Protein AF-A0A060C2Y5-F1 (afdb_monomer_lite)

Radius of gyration: 16.61 Å; chains: 1; bounding box: 53×22×35 Å

Foldseek 3Di:
DPPFDWDFADDQKDKDADPVVQKIKMKGWAAPDPDDLCADPPGQWTDGPPDIDGPDQSDDPVQDDPVDDRDTIDMDMDIFGDDPVGVVVRVVVVVVVVVVVVVVVVD

Structure (mmCIF, N/CA/C/O backbone):
data_AF-A0A060C2Y5-F1
#
_entry.id   AF-A0A060C2Y5-F1
#
loop_
_atom_site.group_PDB
_atom_site.id
_atom_site.type_symbol
_atom_site.label_atom_id
_atom_site.label_alt_id
_atom_site.label_comp_id
_atom_site.label_asym_id
_atom_site.label_entity_id
_atom_site.label_seq_id
_atom_site.pdbx_PDB_ins_code
_atom_site.Cartn_x
_atom_site.Cartn_y
_atom_site.Cartn_z
_atom_site.occupancy
_atom_site.B_iso_or_equiv
_atom_site.auth_seq_id
_atom_site.auth_comp_id
_atom_site.auth_asym_id
_atom_site.auth_atom_id
_atom_site.pdbx_PDB_model_num
ATOM 1 N N . MET A 1 1 ? -28.963 -9.994 -15.591 1.00 37.59 1 MET A N 1
ATOM 2 C CA . MET A 1 1 ? -27.503 -10.181 -15.453 1.00 37.59 1 MET A CA 1
ATOM 3 C C . MET A 1 1 ? -26.936 -8.871 -14.934 1.00 37.59 1 MET A C 1
ATOM 5 O O . MET A 1 1 ? -27.006 -7.881 -15.650 1.00 37.59 1 MET A O 1
ATOM 9 N N . VAL A 1 2 ? -26.520 -8.812 -13.667 1.00 46.34 2 VAL A N 1
ATOM 10 C CA . VAL A 1 2 ? -25.911 -7.594 -13.106 1.00 46.34 2 VAL A CA 1
ATOM 11 C C . VAL A 1 2 ? -24.488 -7.506 -13.668 1.00 46.34 2 VAL A C 1
ATOM 13 O O . VAL A 1 2 ? -23.758 -8.491 -13.554 1.00 46.34 2 VAL A O 1
ATOM 16 N N . PRO A 1 3 ? -24.088 -6.402 -14.321 1.00 42.62 3 PRO A N 1
ATOM 17 C CA . PRO A 1 3 ? -22.737 -6.272 -14.840 1.00 42.62 3 PRO A CA 1
ATOM 18 C C . PRO A 1 3 ? -21.760 -6.250 -13.663 1.00 42.62 3 PRO A C 1
ATOM 20 O O . PRO A 1 3 ? -21.837 -5.398 -12.780 1.00 42.62 3 PRO A O 1
ATOM 23 N N . TYR A 1 4 ? -20.866 -7.232 -13.650 1.00 49.16 4 TYR A N 1
ATOM 24 C CA . TYR A 1 4 ? -19.818 -7.390 -12.655 1.00 49.16 4 TYR A CA 1
ATOM 25 C C . TYR A 1 4 ? -18.843 -6.213 -12.767 1.00 49.16 4 TYR A C 1
ATOM 27 O O . TYR A 1 4 ? -18.051 -6.123 -13.707 1.00 49.16 4 TYR A O 1
ATOM 35 N N . ARG A 1 5 ? -18.968 -5.239 -11.865 1.00 55.34 5 ARG A N 1
ATOM 36 C CA . ARG A 1 5 ? -18.228 -3.980 -11.945 1.00 55.34 5 ARG A CA 1
ATOM 37 C C . ARG A 1 5 ? -16.927 -4.122 -11.163 1.00 55.34 5 ARG A C 1
ATOM 39 O O . ARG A 1 5 ? -16.902 -3.878 -9.963 1.00 55.34 5 ARG A O 1
ATOM 46 N N . ARG A 1 6 ? -15.842 -4.500 -11.848 1.00 63.00 6 ARG A N 1
ATOM 47 C CA . ARG A 1 6 ? -14.490 -4.352 -11.287 1.00 63.00 6 ARG A CA 1
ATOM 48 C C . ARG A 1 6 ? -14.244 -2.874 -11.028 1.00 63.00 6 ARG A C 1
ATOM 50 O O . ARG A 1 6 ? -14.231 -2.078 -11.969 1.00 63.00 6 ARG A O 1
ATOM 57 N N . ASN A 1 7 ? -14.057 -2.513 -9.765 1.00 75.25 7 ASN A N 1
ATOM 58 C CA . ASN A 1 7 ? -13.770 -1.137 -9.402 1.00 75.25 7 ASN A CA 1
ATOM 59 C C . ASN A 1 7 ? -12.259 -0.928 -9.421 1.00 75.25 7 ASN A C 1
ATOM 61 O O . ASN A 1 7 ? -11.514 -1.505 -8.629 1.00 75.25 7 ASN A O 1
ATOM 65 N N . THR A 1 8 ? -11.813 -0.105 -10.362 1.00 76.50 8 THR A N 1
ATOM 66 C CA . THR A 1 8 ? -10.428 0.347 -10.461 1.00 76.50 8 THR A CA 1
ATOM 67 C C . THR A 1 8 ? -10.267 1.660 -9.709 1.00 76.50 8 THR A C 1
ATOM 69 O O . THR A 1 8 ? -10.969 2.629 -10.008 1.00 76.50 8 THR A O 1
ATOM 72 N N . PHE A 1 9 ? -9.316 1.716 -8.785 1.00 77.62 9 PHE A N 1
ATOM 73 C CA . PHE A 1 9 ? -8.989 2.913 -8.017 1.00 77.62 9 PHE A CA 1
ATOM 74 C C . PHE A 1 9 ? -7.616 3.441 -8.423 1.00 77.62 9 PHE A C 1
ATOM 76 O O . PHE A 1 9 ? -6.706 2.669 -8.735 1.00 77.62 9 PHE A O 1
ATOM 83 N N . LYS A 1 10 ? -7.481 4.768 -8.421 1.00 77.19 10 LYS A N 1
ATOM 84 C CA . LYS A 1 10 ? -6.239 5.487 -8.722 1.00 77.19 10 LYS A CA 1
ATOM 85 C C . LYS A 1 10 ? -5.725 6.164 -7.459 1.00 77.19 10 LYS A C 1
ATOM 87 O O . LYS A 1 10 ? -6.525 6.709 -6.701 1.00 77.19 10 LYS A O 1
ATOM 92 N N . GLY A 1 11 ? -4.411 6.171 -7.269 1.00 76.88 11 GLY A N 1
ATOM 93 C CA . GLY A 1 11 ? -3.758 6.812 -6.131 1.00 76.88 11 GLY A CA 1
ATOM 94 C C . GLY A 1 11 ? -2.710 5.925 -5.470 1.00 76.88 11 GLY A C 1
ATOM 95 O O . GLY A 1 11 ? -2.533 4.761 -5.812 1.00 76.88 11 GLY A O 1
ATOM 96 N N . ASN A 1 12 ? -2.003 6.488 -4.496 1.00 80.62 12 ASN A N 1
ATO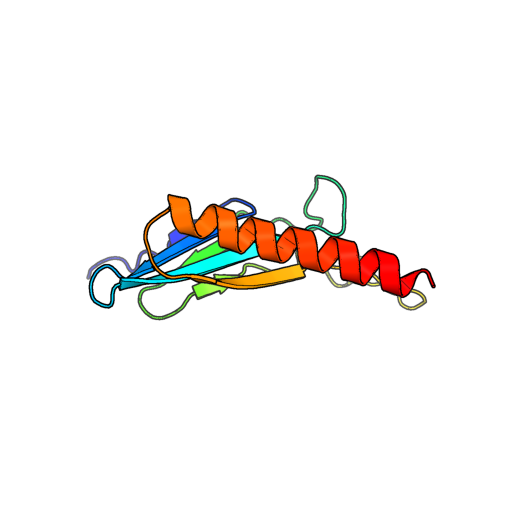M 97 C CA . ASN A 1 12 ? -0.952 5.794 -3.751 1.00 80.62 12 ASN A CA 1
ATOM 98 C C . ASN A 1 12 ? -1.445 5.165 -2.442 1.00 80.62 12 ASN A C 1
ATOM 100 O O . ASN A 1 12 ? -0.741 4.335 -1.878 1.00 80.62 12 ASN A O 1
ATOM 104 N N . LEU A 1 13 ? -2.616 5.559 -1.943 1.00 84.06 13 LEU A N 1
ATOM 105 C CA . LEU A 1 13 ? -3.164 5.102 -0.672 1.00 84.06 13 LEU A CA 1
ATOM 106 C C . LEU A 1 13 ? -4.613 4.661 -0.864 1.00 84.06 13 LEU A C 1
ATOM 108 O O . LEU A 1 13 ? -5.431 5.420 -1.380 1.00 84.06 13 LEU A O 1
ATOM 112 N N . LEU A 1 14 ? -4.920 3.445 -0.425 1.00 84.88 14 LEU A N 1
ATOM 113 C CA . LEU A 1 14 ? -6.265 2.884 -0.428 1.00 84.88 14 LEU A CA 1
ATOM 114 C C . LEU A 1 14 ? -6.635 2.465 0.992 1.00 84.88 14 LEU A C 1
ATOM 116 O O . LEU A 1 14 ? -5.904 1.693 1.608 1.00 84.88 14 LEU A O 1
ATOM 120 N N . PHE A 1 15 ? -7.781 2.935 1.481 1.00 85.62 15 PHE A N 1
ATOM 121 C CA . PHE A 1 15 ? -8.390 2.461 2.721 1.00 85.62 15 PHE A CA 1
ATOM 122 C C . PHE A 1 15 ? -9.549 1.525 2.398 1.00 85.62 15 PHE A C 1
ATOM 124 O O . PHE A 1 15 ? -10.430 1.870 1.612 1.00 85.62 15 PHE A O 1
ATOM 131 N N . ALA A 1 16 ? -9.551 0.355 3.024 1.00 84.62 16 ALA A N 1
ATOM 132 C CA . ALA A 1 16 ? -10.618 -0.622 2.926 1.00 84.62 16 ALA A CA 1
ATOM 133 C C . ALA A 1 16 ? -11.226 -0.835 4.310 1.00 84.62 16 ALA A C 1
ATOM 135 O O . ALA A 1 16 ? -10.522 -1.108 5.289 1.00 84.62 16 ALA A O 1
ATOM 136 N N . ASN A 1 17 ? -12.547 -0.703 4.377 1.00 84.50 17 ASN A N 1
ATOM 137 C CA . ASN A 1 17 ? -13.300 -0.799 5.614 1.00 84.50 17 ASN A CA 1
ATOM 138 C C . ASN A 1 17 ? -14.382 -1.863 5.465 1.00 84.50 17 ASN A C 1
ATOM 140 O O . ASN A 1 17 ? -15.188 -1.790 4.541 1.00 84.50 17 ASN A O 1
ATOM 144 N N . ASP A 1 18 ? -14.414 -2.812 6.393 1.00 82.25 18 ASP A N 1
ATOM 145 C CA . ASP A 1 18 ? -15.560 -3.689 6.582 1.00 82.25 18 ASP A CA 1
ATOM 146 C C . ASP A 1 18 ? -16.461 -3.088 7.668 1.00 82.25 18 ASP A C 1
ATOM 148 O O . ASP A 1 18 ? -16.090 -3.023 8.845 1.00 82.25 18 ASP A O 1
ATOM 152 N N . GLU A 1 19 ? -17.639 -2.613 7.265 1.00 77.75 19 GLU A N 1
ATOM 153 C CA . GLU A 1 19 ? 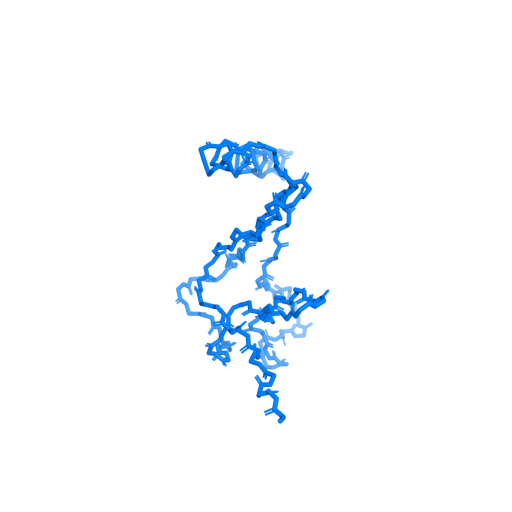-18.629 -2.037 8.180 1.00 77.75 19 GLU A CA 1
ATOM 154 C C . GLU A 1 19 ? -19.266 -3.091 9.094 1.00 77.75 19 GLU A C 1
ATOM 156 O O . GLU A 1 19 ? -19.684 -2.756 10.201 1.00 77.75 19 GLU A O 1
ATOM 161 N N . LEU A 1 20 ? -19.296 -4.362 8.676 1.00 77.94 20 LEU A N 1
ATOM 162 C CA . LEU A 1 20 ? -19.943 -5.443 9.414 1.00 77.94 20 LEU A CA 1
ATOM 163 C C . LEU A 1 20 ? -19.060 -5.949 10.559 1.00 77.94 20 LEU A C 1
ATOM 165 O O . LEU A 1 20 ? -19.527 -6.105 11.685 1.00 77.94 20 LEU A O 1
ATOM 169 N N . SER A 1 21 ? -17.776 -6.205 10.287 1.00 77.69 21 SER A N 1
ATOM 170 C CA . SER A 1 21 ? -16.834 -6.690 11.309 1.00 77.69 21 SER A CA 1
ATOM 171 C C . SER A 1 21 ? -16.054 -5.579 12.016 1.00 77.69 21 SER A C 1
ATOM 173 O O . SER A 1 21 ? -15.370 -5.839 13.007 1.00 77.69 21 SER A O 1
ATOM 175 N N . GLY A 1 22 ? -16.107 -4.346 11.502 1.00 77.75 22 GLY A N 1
ATOM 176 C CA . GLY A 1 22 ? -15.316 -3.219 11.997 1.00 77.75 22 GLY A CA 1
ATOM 177 C C . GLY A 1 22 ? -13.811 -3.345 11.729 1.00 77.75 22 GLY A C 1
ATOM 178 O O . GLY A 1 22 ? -13.033 -2.522 12.226 1.00 77.75 22 GLY A O 1
ATOM 179 N N . LYS A 1 23 ? -13.380 -4.356 10.963 1.00 81.50 23 LYS A N 1
ATOM 180 C CA . LYS A 1 23 ? -11.983 -4.558 10.564 1.00 81.50 23 LYS A CA 1
ATOM 181 C C . LYS A 1 23 ? -11.638 -3.647 9.399 1.00 81.50 23 LYS A C 1
ATOM 183 O O . LYS A 1 23 ? -12.425 -3.462 8.473 1.00 81.50 23 LYS A O 1
ATOM 188 N N . ARG A 1 24 ? -10.443 -3.066 9.449 1.00 86.44 24 ARG A N 1
ATOM 189 C CA . ARG A 1 24 ? -9.989 -2.107 8.447 1.00 86.44 24 ARG A CA 1
ATOM 190 C C . ARG A 1 24 ? -8.531 -2.346 8.116 1.00 86.44 24 ARG A C 1
ATOM 192 O O . ARG A 1 24 ? -7.732 -2.723 8.978 1.00 86.44 24 ARG A O 1
ATOM 199 N N . PHE A 1 25 ? -8.190 -2.125 6.860 1.00 87.50 25 PHE A N 1
ATOM 200 C CA . PHE A 1 25 ? -6.817 -2.200 6.393 1.00 87.50 25 PHE A CA 1
ATOM 201 C C . PHE A 1 25 ? -6.553 -1.125 5.345 1.00 87.50 25 PHE A C 1
ATOM 203 O O . PHE A 1 25 ? -7.471 -0.559 4.754 1.00 87.50 25 PHE A O 1
ATOM 210 N N . PHE A 1 26 ? -5.281 -0.818 5.138 1.00 87.81 26 PHE A N 1
ATOM 211 C CA . PHE A 1 26 ? -4.844 0.098 4.102 1.00 87.81 26 PHE A CA 1
ATOM 212 C C . PHE A 1 26 ? -3.746 -0.522 3.253 1.00 87.81 26 PHE A C 1
ATOM 214 O O . PHE A 1 26 ? -2.929 -1.304 3.748 1.00 87.81 26 PHE A O 1
ATOM 221 N N . PHE A 1 27 ? -3.707 -0.103 1.994 1.00 86.38 27 PHE A N 1
ATOM 222 C CA . PHE A 1 27 ? -2.589 -0.330 1.096 1.00 86.38 27 PHE A CA 1
ATOM 223 C C . PHE A 1 27 ? -1.899 0.988 0.781 1.00 86.38 27 PHE A C 1
ATOM 225 O O . PHE A 1 27 ? -2.551 1.953 0.390 1.00 86.38 27 PHE A O 1
ATOM 232 N N . LEU A 1 28 ? -0.577 1.012 0.912 1.00 85.81 28 LEU A N 1
ATOM 233 C CA . LEU A 1 28 ? 0.266 2.116 0.472 1.00 85.81 28 LEU A CA 1
ATOM 234 C C . LEU A 1 28 ? 1.183 1.613 -0.644 1.00 85.81 28 LEU A C 1
ATOM 236 O O . LEU A 1 28 ? 1.986 0.705 -0.434 1.00 85.81 28 LEU A O 1
ATOM 240 N N . LYS A 1 29 ? 1.061 2.206 -1.829 1.00 82.62 29 LYS A N 1
ATOM 241 C CA . LYS A 1 29 ? 1.971 2.004 -2.954 1.00 82.62 29 LYS A CA 1
ATOM 242 C C . LYS A 1 29 ? 3.128 2.987 -2.810 1.00 82.62 29 LYS A C 1
ATOM 244 O O . LYS A 1 29 ? 2.953 4.201 -2.921 1.00 82.62 29 LYS A O 1
ATOM 249 N N . GLU A 1 30 ? 4.305 2.459 -2.519 1.00 77.19 30 GLU A N 1
ATOM 250 C CA . GLU A 1 30 ? 5.523 3.235 -2.336 1.00 77.19 30 GLU A CA 1
ATOM 251 C C . GLU A 1 30 ? 6.287 3.308 -3.653 1.00 77.19 30 GLU A C 1
ATOM 253 O O . GLU A 1 30 ? 6.662 2.291 -4.237 1.00 77.19 30 GLU A O 1
ATOM 258 N N . ALA A 1 31 ? 6.515 4.525 -4.137 1.00 65.69 31 ALA A N 1
ATOM 259 C CA . ALA A 1 31 ? 7.297 4.741 -5.341 1.00 65.69 31 ALA A CA 1
ATOM 260 C C . ALA A 1 31 ? 8.800 4.707 -5.015 1.00 65.69 31 ALA A C 1
ATOM 262 O O . ALA A 1 31 ? 9.246 5.483 -4.167 1.00 65.69 31 ALA A O 1
ATOM 263 N N . PRO A 1 32 ? 9.614 3.881 -5.691 1.00 53.19 32 PRO A N 1
ATOM 264 C CA . PRO A 1 32 ? 11.066 4.017 -5.676 1.00 53.19 32 PRO A CA 1
ATOM 265 C C . PRO A 1 32 ? 11.549 5.105 -6.641 1.00 53.19 32 PRO A C 1
ATOM 267 O O . PRO A 1 32 ? 12.684 5.552 -6.518 1.00 53.19 32 PRO A O 1
ATOM 270 N N . CYS A 1 33 ? 10.706 5.514 -7.595 1.00 50.09 33 CYS A N 1
ATOM 271 C CA . CYS A 1 33 ? 11.062 6.404 -8.686 1.00 50.09 33 CYS A CA 1
ATOM 272 C C . CYS A 1 33 ? 10.105 7.594 -8.740 1.00 50.09 33 CYS A C 1
ATOM 274 O O . CYS A 1 33 ? 8.885 7.448 -8.658 1.00 50.09 33 CYS A O 1
ATOM 276 N N . SER A 1 34 ? 10.716 8.775 -8.849 1.00 51.47 34 SER A N 1
ATOM 277 C CA . SER A 1 34 ? 10.113 10.070 -9.169 1.00 51.47 34 SER A CA 1
ATOM 278 C C . SER A 1 34 ? 8.879 9.954 -10.068 1.00 51.47 34 SER A C 1
ATOM 280 O O . SER A 1 34 ? 8.994 9.334 -11.114 1.00 51.47 34 SER A O 1
ATOM 282 N N . SER A 1 35 ? 7.774 10.585 -9.632 1.00 46.81 35 SER A N 1
ATOM 283 C CA . SER A 1 35 ? 6.517 11.047 -10.285 1.00 46.81 35 SER A CA 1
ATOM 284 C C . SER A 1 35 ? 5.895 10.346 -11.510 1.00 46.81 35 SER A C 1
ATOM 286 O O . SER A 1 35 ? 4.727 10.603 -11.797 1.00 46.81 35 SER A O 1
ATOM 288 N N . THR A 1 36 ? 6.577 9.451 -12.208 1.00 51.19 36 THR A N 1
ATOM 289 C CA . THR A 1 36 ? 6.105 8.723 -13.380 1.00 51.19 36 THR A CA 1
ATOM 290 C C . THR A 1 36 ? 6.207 7.234 -13.094 1.00 51.19 36 THR A C 1
ATOM 292 O O . THR A 1 36 ? 7.300 6.669 -13.068 1.00 51.19 36 THR A O 1
ATOM 295 N N . GLN A 1 37 ? 5.064 6.584 -12.877 1.00 54.47 37 GLN A N 1
ATOM 296 C CA . GLN A 1 37 ? 5.004 5.129 -12.939 1.00 54.47 37 GLN A CA 1
ATOM 297 C C . GLN A 1 37 ? 5.422 4.707 -14.351 1.00 54.47 37 GLN A C 1
ATOM 299 O O . GLN A 1 37 ? 4.733 5.050 -15.310 1.00 54.47 37 GLN A O 1
ATOM 304 N N . LEU A 1 38 ? 6.568 4.021 -14.460 1.00 58.03 38 LEU A N 1
ATOM 305 C CA . LEU A 1 38 ? 7.225 3.663 -15.728 1.00 58.03 38 LEU A CA 1
ATOM 306 C C . LEU A 1 38 ? 6.265 2.935 -16.680 1.00 58.03 38 LEU A C 1
ATOM 308 O O . LEU A 1 38 ? 6.262 3.191 -17.880 1.00 58.03 38 LEU A O 1
ATOM 312 N N . HIS A 1 39 ? 5.356 2.133 -16.121 1.00 57.97 39 HIS A N 1
ATOM 313 C CA . HIS A 1 39 ? 4.230 1.552 -16.839 1.00 57.97 39 HIS A CA 1
ATOM 314 C C . HIS A 1 39 ? 2.917 1.708 -16.045 1.00 57.97 39 HIS A C 1
ATOM 316 O O . HIS A 1 39 ? 2.544 0.858 -15.225 1.00 57.97 39 HIS A O 1
ATOM 322 N N . TYR A 1 40 ? 2.215 2.833 -16.240 1.00 64.50 40 TYR A N 1
ATOM 323 C CA . TYR A 1 40 ? 0.893 3.078 -15.645 1.00 64.50 40 TYR A CA 1
ATOM 324 C C . TYR A 1 40 ? -0.226 2.485 -16.504 1.00 64.50 40 TYR A C 1
ATOM 326 O O . TYR A 1 40 ? -0.566 3.021 -17.554 1.00 64.50 40 TYR A O 1
ATOM 334 N N . THR A 1 41 ? -0.863 1.414 -16.034 1.00 62.28 41 THR A N 1
ATOM 335 C CA . THR A 1 41 ? -1.965 0.738 -16.746 1.00 62.28 41 THR A CA 1
ATOM 336 C C . THR A 1 41 ? -3.332 1.406 -16.545 1.00 62.28 41 THR A C 1
ATOM 338 O O . THR A 1 41 ? -4.354 0.851 -16.941 1.00 62.28 41 THR A O 1
ATOM 341 N N . GLY A 1 42 ? -3.384 2.590 -15.922 1.00 68.50 42 GLY A N 1
ATOM 342 C CA . GLY A 1 42 ? -4.623 3.345 -15.702 1.00 68.50 42 GLY A CA 1
ATOM 343 C C . GLY A 1 42 ? -5.355 3.041 -14.390 1.00 68.50 42 GLY A C 1
ATOM 344 O O . GLY A 1 42 ? -6.405 3.633 -14.146 1.00 68.50 42 GLY A O 1
ATOM 345 N N . ALA A 1 43 ? -4.813 2.165 -13.542 1.00 70.19 43 ALA A N 1
ATOM 346 C CA . ALA A 1 43 ? -5.324 1.855 -12.209 1.00 70.19 43 ALA A CA 1
ATOM 347 C C . ALA A 1 43 ? -4.170 1.468 -11.273 1.00 70.19 43 ALA A C 1
ATOM 349 O O . ALA A 1 43 ? -3.170 0.916 -11.727 1.00 70.19 43 ALA A O 1
ATOM 350 N N . ASP A 1 44 ? -4.326 1.734 -9.977 1.00 74.31 44 ASP A N 1
ATOM 351 C CA . ASP A 1 44 ? -3.368 1.368 -8.924 1.00 74.31 44 ASP A CA 1
ATOM 352 C C . ASP A 1 44 ? -3.872 0.220 -8.057 1.00 74.31 44 ASP A C 1
ATOM 354 O O . ASP A 1 44 ? -3.090 -0.615 -7.603 1.00 74.31 44 ASP A O 1
ATOM 358 N N . PHE A 1 45 ? -5.188 0.143 -7.877 1.00 79.06 45 PHE A N 1
ATOM 359 C CA . PHE A 1 45 ? -5.843 -0.926 -7.141 1.00 79.06 45 PHE A CA 1
ATOM 360 C C . PHE A 1 45 ? -7.064 -1.413 -7.909 1.00 79.06 45 PHE A C 1
ATOM 362 O O . PHE A 1 45 ? -7.776 -0.630 -8.540 1.00 79.06 45 PHE A O 1
ATOM 369 N N . VAL A 1 46 ? -7.319 -2.711 -7.834 1.00 81.00 46 VAL A N 1
ATOM 370 C CA . VAL A 1 46 ? -8.552 -3.337 -8.303 1.00 81.00 46 VAL A CA 1
ATOM 371 C C . VAL A 1 46 ? -9.199 -3.963 -7.085 1.00 81.00 46 VAL A C 1
ATOM 373 O O . VAL A 1 46 ? -8.592 -4.814 -6.438 1.00 81.00 46 VAL A O 1
ATOM 376 N N . ALA A 1 47 ? -10.413 -3.527 -6.766 1.00 78.19 47 ALA A N 1
ATOM 377 C CA . ALA A 1 47 ? -11.239 -4.214 -5.788 1.00 78.19 47 ALA A CA 1
ATOM 378 C C . ALA A 1 47 ? -12.371 -4.940 -6.503 1.00 78.19 47 ALA A C 1
ATOM 380 O O . ALA A 1 47 ? -13.025 -4.396 -7.404 1.00 78.19 47 ALA A O 1
ATOM 381 N N . ASP A 1 48 ? -12.586 -6.162 -6.057 1.00 78.12 48 ASP A N 1
ATOM 382 C CA . ASP A 1 48 ? -13.651 -7.042 -6.473 1.00 78.12 48 ASP A CA 1
ATOM 383 C C . ASP A 1 48 ? -14.385 -7.588 -5.243 1.00 78.12 48 ASP A C 1
ATOM 385 O O . ASP A 1 48 ? -13.926 -7.423 -4.114 1.00 78.12 48 ASP A O 1
ATOM 389 N N . PHE A 1 49 ? -15.534 -8.232 -5.440 1.00 67.25 49 PHE A N 1
ATOM 390 C CA . PHE A 1 49 ? -16.405 -8.655 -4.335 1.00 67.25 49 PHE A CA 1
ATOM 391 C C . PHE A 1 49 ? -15.715 -9.608 -3.339 1.00 67.25 49 PHE A C 1
ATOM 393 O O . PHE A 1 49 ? -16.098 -9.656 -2.173 1.00 67.25 49 PHE A O 1
ATOM 400 N N . SER A 1 50 ? -14.696 -10.346 -3.790 1.00 72.94 50 SER A N 1
ATOM 401 C CA . SER A 1 50 ? -13.910 -11.273 -2.965 1.00 72.94 50 SER A CA 1
ATOM 402 C C . SER A 1 50 ? -12.425 -10.915 -2.872 1.00 72.94 50 SER A C 1
ATOM 404 O O . SER A 1 50 ? -11.753 -11.387 -1.958 1.00 72.94 50 SER A O 1
ATOM 406 N N . ASP A 1 51 ? -11.906 -10.102 -3.794 1.00 75.44 51 ASP A N 1
ATOM 407 C CA . ASP A 1 51 ? -10.466 -9.948 -3.987 1.00 75.44 51 ASP A CA 1
ATOM 408 C C . ASP A 1 51 ? -10.050 -8.482 -4.035 1.00 75.44 51 ASP A C 1
ATOM 410 O O . ASP A 1 51 ? -10.669 -7.647 -4.694 1.00 75.44 51 ASP A O 1
ATOM 414 N N . PHE A 1 52 ? -8.931 -8.183 -3.381 1.00 75.56 52 PHE A N 1
ATOM 415 C CA . PHE A 1 52 ? -8.245 -6.904 -3.497 1.00 75.56 52 PHE A CA 1
ATOM 416 C C . PHE A 1 52 ? -6.884 -7.140 -4.134 1.00 75.56 52 PHE A C 1
ATOM 418 O O . PHE A 1 52 ? -6.064 -7.898 -3.620 1.00 75.56 52 PHE A O 1
ATOM 425 N N . MET A 1 53 ? -6.642 -6.479 -5.259 1.00 78.88 53 MET A N 1
ATOM 426 C CA . MET A 1 53 ? -5.416 -6.614 -6.032 1.00 78.88 53 MET A CA 1
ATOM 427 C C . MET A 1 53 ? -4.732 -5.259 -6.167 1.00 78.88 53 MET A C 1
ATOM 429 O O . MET A 1 53 ? -5.366 -4.235 -6.429 1.00 78.88 53 MET A O 1
ATOM 433 N N . VAL A 1 54 ? -3.409 -5.263 -6.034 1.00 75.56 54 VAL A N 1
ATOM 434 C CA . VAL A 1 54 ? -2.566 -4.097 -6.305 1.00 75.56 54 VAL A CA 1
ATOM 435 C C . VAL A 1 54 ? -2.085 -4.207 -7.744 1.00 75.56 54 VAL A C 1
ATOM 437 O O . VAL A 1 54 ? -1.474 -5.203 -8.135 1.00 75.56 54 VAL A O 1
ATOM 440 N N . VAL A 1 55 ? -2.382 -3.195 -8.553 1.00 72.56 55 VAL A N 1
ATOM 441 C CA . VAL A 1 55 ? -2.051 -3.194 -9.977 1.00 72.56 55 VAL A CA 1
ATOM 442 C C . VAL A 1 55 ? -0.577 -2.853 -10.144 1.00 72.56 55 VAL A C 1
ATOM 444 O O . VAL A 1 55 ? -0.206 -1.679 -10.158 1.00 72.56 55 VAL A O 1
ATOM 447 N N . GLY A 1 56 ? 0.220 -3.919 -10.271 1.00 67.75 56 GLY A N 1
ATOM 448 C CA . GLY A 1 56 ? 1.589 -3.975 -10.785 1.00 67.75 56 GLY A CA 1
ATOM 449 C C . GLY A 1 56 ? 2.633 -3.097 -10.087 1.00 67.75 56 GLY A C 1
ATOM 450 O O . GLY A 1 56 ? 2.410 -1.938 -9.747 1.00 67.75 56 GLY A O 1
ATOM 451 N N . LEU A 1 57 ? 3.865 -3.601 -10.007 1.00 63.25 57 LEU A N 1
ATOM 452 C CA . LEU A 1 57 ? 5.024 -2.816 -9.562 1.00 63.25 57 LEU A CA 1
ATOM 453 C C . LEU A 1 57 ? 5.445 -1.739 -10.588 1.00 63.25 57 LEU A C 1
ATOM 455 O O . LEU A 1 57 ? 6.522 -1.172 -10.461 1.00 63.25 57 LEU A O 1
ATOM 459 N N . GLY A 1 58 ? 4.627 -1.489 -11.619 1.00 62.22 58 GLY A N 1
ATOM 460 C CA . GLY A 1 58 ? 4.868 -0.493 -12.660 1.00 62.22 58 GLY A CA 1
ATOM 461 C C . GLY A 1 58 ? 6.087 -0.767 -13.539 1.00 62.22 58 GLY A C 1
ATOM 462 O O . GLY A 1 58 ? 6.587 0.191 -14.111 1.00 62.22 58 GLY A O 1
ATOM 463 N N . ALA A 1 59 ? 6.550 -2.019 -13.615 1.00 65.38 59 ALA A N 1
ATOM 464 C CA . ALA A 1 59 ? 7.774 -2.413 -14.306 1.00 65.38 59 ALA A CA 1
ATOM 465 C C . ALA A 1 59 ? 7.481 -3.305 -15.515 1.00 65.38 59 ALA A C 1
ATOM 467 O O . ALA A 1 59 ? 6.638 -4.204 -15.437 1.00 65.38 59 ALA A O 1
ATOM 468 N N . VAL A 1 60 ? 8.210 -3.085 -16.601 1.00 70.75 60 VAL A N 1
ATOM 469 C CA . VAL A 1 60 ? 8.280 -3.979 -17.763 1.00 70.75 60 VAL A CA 1
ATOM 470 C C . VAL A 1 60 ? 9.659 -4.632 -17.842 1.00 70.75 60 VAL A C 1
ATOM 472 O O . VAL A 1 60 ? 10.604 -4.184 -17.200 1.00 70.75 60 VAL A O 1
ATOM 475 N N . ALA A 1 61 ? 9.796 -5.704 -18.628 1.00 74.25 61 ALA A N 1
ATOM 476 C CA . ALA A 1 61 ? 11.066 -6.429 -18.750 1.00 74.25 61 ALA A CA 1
ATOM 477 C C . ALA A 1 61 ? 12.239 -5.519 -19.169 1.00 74.25 61 ALA A C 1
ATOM 479 O O . ALA A 1 61 ? 13.355 -5.727 -18.714 1.00 74.25 61 ALA A O 1
ATOM 480 N N . SER A 1 62 ? 11.976 -4.474 -19.964 1.00 73.19 62 SER A N 1
ATOM 481 C CA . SER A 1 62 ? 12.979 -3.483 -20.375 1.00 73.19 62 SER A CA 1
ATOM 482 C C . SER A 1 62 ? 13.464 -2.563 -19.252 1.00 73.19 62 SER A C 1
ATOM 484 O O . SER A 1 62 ? 14.496 -1.920 -19.414 1.00 73.19 62 SER A O 1
ATOM 486 N N . ASP A 1 63 ? 12.734 -2.474 -18.138 1.00 70.81 63 ASP A N 1
ATOM 487 C CA . ASP A 1 63 ? 13.158 -1.684 -16.979 1.00 70.81 63 ASP A CA 1
ATOM 488 C C . ASP A 1 63 ? 14.184 -2.445 -16.130 1.00 70.81 63 ASP A C 1
ATOM 490 O O . ASP A 1 63 ? 14.905 -1.831 -15.348 1.00 70.81 63 ASP A O 1
ATOM 494 N N . ILE A 1 64 ? 14.260 -3.773 -16.278 1.00 79.50 64 ILE A N 1
ATOM 495 C CA . ILE A 1 64 ? 15.157 -4.633 -15.509 1.00 79.50 64 ILE A CA 1
ATOM 496 C C . ILE A 1 64 ? 16.528 -4.641 -16.183 1.00 79.50 64 ILE A C 1
ATOM 498 O O . ILE A 1 64 ? 16.698 -5.161 -17.283 1.00 79.50 64 ILE A O 1
ATOM 502 N N . ARG A 1 65 ? 17.521 -4.071 -15.502 1.00 79.38 65 ARG A N 1
ATOM 503 C CA . ARG A 1 65 ? 18.926 -4.158 -15.911 1.00 79.38 65 ARG A CA 1
ATOM 504 C C . ARG A 1 65 ? 19.506 -5.515 -15.519 1.00 79.38 65 ARG A C 1
ATOM 506 O O . ARG A 1 65 ? 19.338 -5.940 -14.382 1.00 79.38 65 ARG A O 1
ATOM 513 N N . GLU A 1 66 ? 20.213 -6.164 -16.440 1.00 79.75 66 GLU A N 1
ATOM 514 C CA . GLU A 1 66 ? 20.883 -7.447 -16.167 1.00 79.75 66 GLU A CA 1
ATOM 515 C C . GLU A 1 66 ? 22.050 -7.287 -15.178 1.00 79.75 66 GLU A C 1
ATOM 517 O O . GLU A 1 66 ? 22.287 -8.163 -14.350 1.00 79.75 66 GLU A O 1
ATOM 522 N N . ASP A 1 67 ? 22.713 -6.128 -15.210 1.00 85.12 67 ASP A N 1
ATOM 523 C CA . ASP A 1 67 ? 23.924 -5.859 -14.429 1.00 85.12 67 ASP A CA 1
ATOM 524 C C . ASP A 1 67 ? 23.673 -5.130 -13.094 1.00 85.12 67 ASP A C 1
ATOM 526 O O . ASP A 1 67 ? 24.617 -4.900 -12.338 1.00 85.12 67 ASP A O 1
ATOM 530 N N . ASP A 1 68 ? 22.433 -4.712 -12.795 1.00 79.44 68 ASP A N 1
ATOM 531 C CA . ASP A 1 68 ? 22.145 -3.863 -11.629 1.00 79.44 68 ASP A CA 1
ATOM 532 C C . ASP A 1 68 ? 20.742 -4.073 -11.035 1.00 79.44 68 ASP A C 1
ATOM 534 O O . ASP A 1 68 ? 19.765 -4.376 -11.724 1.00 79.44 68 ASP A O 1
ATOM 538 N N . TRP A 1 69 ? 20.618 -3.844 -9.726 1.00 79.44 69 TRP A N 1
ATOM 539 C CA . TRP A 1 69 ? 19.349 -3.949 -9.014 1.00 79.44 69 TRP A CA 1
ATOM 540 C C . TRP A 1 69 ? 18.406 -2.813 -9.400 1.00 79.44 69 TRP A C 1
ATOM 542 O O . TRP A 1 69 ? 18.552 -1.663 -8.985 1.00 79.44 69 TRP A O 1
ATOM 552 N N . THR A 1 70 ? 17.355 -3.163 -10.137 1.00 74.12 70 THR A N 1
ATOM 553 C CA . THR A 1 70 ? 16.306 -2.210 -10.506 1.00 74.12 70 THR A CA 1
ATOM 554 C C . THR A 1 70 ? 15.301 -2.074 -9.365 1.00 74.12 70 THR A C 1
ATOM 556 O O . THR A 1 70 ? 14.628 -3.031 -8.978 1.00 74.12 70 THR A O 1
ATOM 559 N N . ARG A 1 71 ? 15.185 -0.869 -8.800 1.00 71.81 71 ARG A N 1
ATOM 560 C CA . ARG A 1 71 ? 14.261 -0.600 -7.693 1.00 71.81 71 ARG A CA 1
ATOM 561 C C . ARG A 1 71 ? 12.831 -0.440 -8.221 1.00 71.81 71 ARG A C 1
ATOM 563 O O . ARG A 1 71 ? 12.566 0.475 -8.992 1.00 71.81 71 ARG A O 1
ATOM 570 N N . LEU A 1 72 ? 11.913 -1.301 -7.774 1.00 72.94 72 LEU A N 1
ATOM 571 C CA . LEU A 1 72 ? 10.507 -1.328 -8.210 1.00 72.94 72 LEU A CA 1
ATOM 572 C C . LEU A 1 72 ? 9.533 -0.812 -7.142 1.00 72.94 72 LEU A C 1
ATOM 574 O O . LEU A 1 72 ? 9.913 -0.631 -5.982 1.00 72.94 72 LEU A O 1
ATOM 578 N N . TYR A 1 73 ? 8.297 -0.506 -7.555 1.00 74.19 73 TYR A N 1
ATOM 579 C CA . TYR A 1 73 ? 7.248 -0.036 -6.646 1.00 74.19 73 TYR A CA 1
ATOM 580 C C . TYR A 1 73 ? 7.0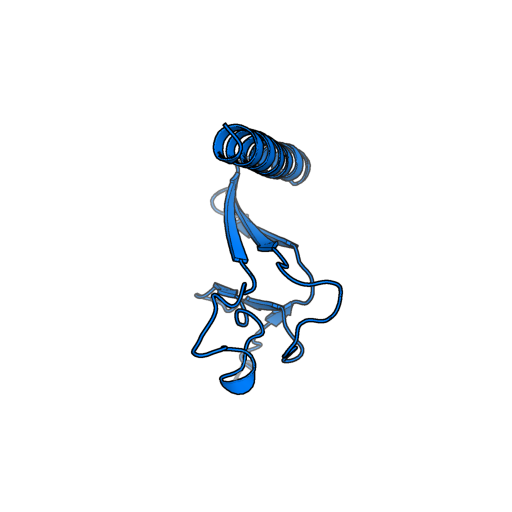40 -1.033 -5.512 1.00 74.19 73 TYR A C 1
ATOM 582 O O . TYR A 1 73 ? 6.891 -2.222 -5.750 1.00 74.19 73 TYR A O 1
ATOM 590 N N . GLY A 1 74 ? 7.049 -0.548 -4.275 1.00 76.06 74 GLY A N 1
ATOM 591 C CA . GLY A 1 74 ? 6.706 -1.340 -3.104 1.00 76.06 74 GLY A CA 1
ATOM 592 C C . GLY A 1 74 ? 5.209 -1.263 -2.835 1.00 76.06 74 GLY A C 1
ATOM 593 O O . GLY A 1 74 ? 4.562 -0.265 -3.155 1.00 76.06 74 GLY A O 1
ATOM 594 N N . CYS A 1 75 ? 4.650 -2.296 -2.213 1.00 79.56 75 CYS A N 1
ATOM 595 C CA . CYS A 1 75 ? 3.328 -2.200 -1.612 1.00 79.56 75 CYS A CA 1
ATOM 596 C C . CYS A 1 75 ? 3.390 -2.604 -0.145 1.00 79.56 75 CYS A C 1
ATOM 598 O O . CYS A 1 75 ?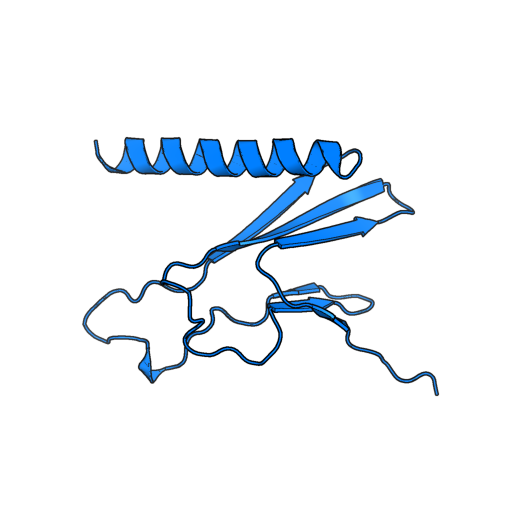 4.010 -3.601 0.223 1.00 79.56 75 CYS A O 1
ATOM 600 N N . VAL A 1 76 ? 2.728 -1.810 0.684 1.00 86.06 76 VAL A N 1
ATOM 601 C CA . VAL A 1 76 ? 2.654 -1.982 2.127 1.00 86.06 76 VAL A CA 1
ATOM 602 C C . VAL A 1 76 ? 1.207 -2.218 2.488 1.00 86.06 76 VAL A C 1
ATOM 604 O O . VAL A 1 76 ? 0.335 -1.464 2.065 1.00 86.06 76 VAL A O 1
ATOM 607 N N . THR A 1 77 ? 0.968 -3.233 3.309 1.00 86.56 77 THR A N 1
ATOM 608 C CA . THR A 1 77 ? -0.350 -3.499 3.887 1.00 86.56 77 THR A CA 1
ATOM 609 C C . THR A 1 77 ? -0.294 -3.238 5.382 1.00 86.56 77 THR A C 1
ATOM 611 O O . THR A 1 77 ? 0.608 -3.727 6.063 1.00 86.56 77 THR A O 1
ATOM 614 N N . GLY A 1 78 ? -1.250 -2.476 5.903 1.00 86.50 78 GLY A N 1
ATOM 615 C CA . GLY A 1 78 ? -1.381 -2.234 7.336 1.00 86.50 78 GLY A CA 1
ATOM 616 C C . GLY A 1 78 ? -2.809 -2.446 7.812 1.00 86.50 78 GLY A C 1
ATOM 617 O O . GLY A 1 78 ? -3.757 -2.116 7.111 1.00 86.50 78 GLY A O 1
ATOM 618 N N . ILE A 1 79 ? -2.960 -2.989 9.018 1.00 86.75 79 ILE A N 1
ATOM 619 C CA . ILE A 1 79 ? -4.257 -3.223 9.663 1.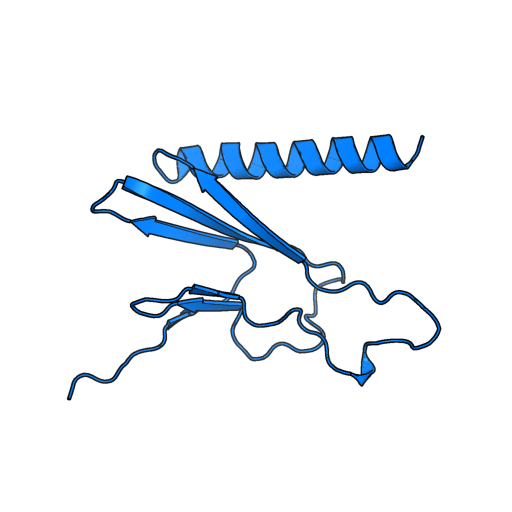00 86.75 79 ILE A CA 1
ATOM 620 C C . ILE A 1 79 ? -4.435 -2.184 10.768 1.00 86.75 79 ILE A C 1
ATOM 622 O O . ILE A 1 79 ? -3.481 -1.867 11.485 1.00 86.75 79 ILE A O 1
ATOM 626 N N . TYR A 1 80 ? -5.647 -1.659 10.916 1.00 84.44 80 TYR A N 1
ATOM 627 C CA . TYR A 1 80 ? -5.988 -0.737 11.995 1.00 84.44 80 TYR A CA 1
ATOM 628 C C . TYR A 1 80 ? -7.425 -0.950 12.475 1.00 84.44 80 TYR A C 1
ATOM 630 O O . TYR A 1 80 ? -8.259 -1.556 11.804 1.00 84.44 80 TYR A O 1
ATOM 638 N N . THR A 1 81 ? -7.700 -0.454 13.675 1.00 79.31 81 THR A N 1
ATOM 639 C CA . THR A 1 81 ? -9.023 -0.454 14.301 1.00 79.31 81 THR A CA 1
ATOM 640 C C . THR A 1 81 ? -9.422 0.989 14.609 1.00 79.31 81 THR A C 1
ATOM 642 O O . THR A 1 81 ? -8.557 1.831 14.844 1.00 79.31 81 THR A O 1
ATOM 645 N N . GLY A 1 82 ? -10.723 1.289 14.581 1.00 79.94 82 GLY A N 1
ATOM 646 C CA . GLY A 1 82 ? -11.243 2.657 14.724 1.00 79.94 82 GLY A CA 1
ATOM 647 C C . GLY A 1 82 ? -11.687 3.270 13.394 1.00 79.94 82 GLY A C 1
ATOM 648 O O . GLY A 1 82 ? -11.969 2.546 12.449 1.00 79.94 82 GLY A O 1
ATOM 649 N N . GLY A 1 83 ? -11.809 4.590 13.320 1.00 76.19 83 GLY A N 1
ATOM 650 C CA . GLY A 1 83 ? -12.184 5.319 12.111 1.00 76.19 83 GLY A CA 1
ATOM 651 C C . GLY A 1 83 ? -10.986 5.760 11.265 1.00 76.19 83 GLY A C 1
ATOM 652 O O . GLY A 1 83 ? -9.851 5.311 11.420 1.00 76.19 83 GLY A O 1
ATOM 653 N N . GLU A 1 84 ? -11.248 6.681 10.340 1.00 72.38 84 GLU A N 1
ATOM 654 C CA . GLU A 1 84 ? -10.227 7.277 9.467 1.00 72.38 84 GLU A CA 1
ATOM 655 C C . GLU A 1 84 ? -9.131 8.009 10.264 1.00 72.38 84 GLU A C 1
ATOM 657 O O . GLU A 1 84 ? -7.954 8.003 9.897 1.00 72.38 84 GLU A O 1
ATOM 662 N N . ARG A 1 85 ? -9.501 8.584 11.415 1.00 80.38 85 ARG A N 1
ATOM 663 C CA . ARG A 1 85 ? -8.571 9.281 12.309 1.00 80.38 85 ARG A CA 1
ATOM 664 C C . ARG A 1 85 ? -7.513 8.359 12.891 1.00 80.38 85 ARG A C 1
ATOM 666 O O . ARG A 1 85 ? -6.414 8.832 13.144 1.00 80.38 85 ARG A O 1
ATOM 673 N N . GLU A 1 86 ? -7.820 7.083 13.090 1.00 81.44 86 GLU A N 1
ATOM 674 C CA . GLU A 1 86 ? -6.926 6.058 13.629 1.00 81.44 86 GLU A CA 1
ATOM 675 C C . GLU A 1 86 ? -6.037 5.434 12.542 1.00 81.44 86 GLU A C 1
ATOM 677 O O . GLU A 1 86 ? -4.926 4.972 12.826 1.00 81.44 86 GLU A O 1
ATOM 682 N N . ALA A 1 87 ? -6.462 5.522 11.281 1.00 81.88 87 ALA A N 1
ATOM 683 C CA . ALA A 1 87 ? -5.677 5.101 10.127 1.00 81.88 87 ALA A CA 1
ATOM 684 C C . ALA A 1 87 ? -4.410 5.962 9.945 1.00 81.88 87 ALA A C 1
ATOM 686 O O . ALA A 1 87 ? -3.320 5.448 9.677 1.00 81.88 87 ALA A O 1
ATOM 687 N N . LEU A 1 88 ? -4.521 7.278 10.164 1.00 83.81 88 LEU A N 1
ATOM 688 C CA . LEU A 1 88 ? -3.404 8.224 10.030 1.00 83.81 88 LEU A CA 1
ATOM 689 C C . LEU A 1 88 ? -2.260 7.972 11.043 1.00 83.81 88 LEU A C 1
ATOM 691 O O . LEU A 1 88 ? -1.098 7.962 10.629 1.00 83.81 88 LEU A O 1
ATOM 695 N N . PRO A 1 89 ? -2.512 7.728 12.347 1.00 85.81 89 PRO A N 1
ATOM 696 C CA . PRO A 1 89 ? -1.514 7.265 13.306 1.00 85.81 89 PRO A CA 1
ATOM 697 C C . PRO A 1 89 ? -0.839 5.957 12.904 1.00 85.81 89 PRO A C 1
ATOM 699 O O . PRO A 1 89 ? 0.377 5.847 13.068 1.00 85.81 89 PRO A O 1
ATOM 702 N N . ALA A 1 90 ? -1.587 4.985 12.372 1.00 84.81 90 ALA A N 1
ATOM 703 C CA . ALA A 1 90 ? -1.027 3.713 11.917 1.00 84.81 90 ALA A CA 1
ATOM 704 C C . ALA A 1 90 ? -0.061 3.925 10.739 1.00 84.81 90 ALA A C 1
ATOM 706 O O . ALA A 1 90 ? 1.084 3.462 10.781 1.00 84.81 90 ALA A O 1
ATOM 707 N N . LEU A 1 91 ? -0.466 4.729 9.752 1.00 85.31 91 LEU A N 1
ATOM 708 C CA . LEU A 1 91 ? 0.382 5.133 8.629 1.00 85.31 91 LEU A CA 1
ATOM 709 C C . LEU A 1 91 ? 1.618 5.913 9.105 1.00 85.31 91 LEU A C 1
ATOM 711 O O . LEU A 1 91 ? 2.745 5.643 8.690 1.00 85.31 91 LEU A O 1
ATOM 715 N N . ARG A 1 92 ? 1.440 6.849 10.044 1.00 86.44 92 ARG A N 1
ATOM 716 C CA . ARG A 1 92 ? 2.540 7.635 10.618 1.00 86.44 92 ARG A CA 1
ATOM 717 C C . ARG A 1 92 ? 3.511 6.768 11.416 1.00 86.44 92 ARG A C 1
ATOM 719 O O . ARG A 1 92 ? 4.715 7.025 11.391 1.00 86.44 92 ARG A O 1
ATOM 726 N N . LYS A 1 93 ? 3.017 5.753 12.129 1.00 87.44 93 LYS A N 1
ATOM 727 C CA . LYS A 1 93 ? 3.851 4.772 12.837 1.00 87.44 93 LYS A CA 1
ATOM 728 C C . LYS A 1 93 ? 4.710 4.004 11.839 1.00 87.44 93 LYS A C 1
ATOM 730 O O . LYS A 1 93 ? 5.917 3.927 12.051 1.00 87.44 93 LYS A O 1
ATOM 735 N N . TYR A 1 94 ? 4.121 3.528 10.744 1.00 86.88 94 TYR A N 1
ATOM 736 C CA . TYR A 1 94 ? 4.852 2.875 9.659 1.00 86.88 94 TYR A CA 1
ATOM 737 C C . TYR A 1 94 ? 5.964 3.776 9.086 1.00 86.88 94 TYR A C 1
ATOM 739 O O . TYR A 1 94 ? 7.137 3.403 9.105 1.00 86.88 94 TYR A O 1
ATOM 747 N N . GLN A 1 95 ? 5.635 5.016 8.711 1.00 85.00 95 GLN A N 1
ATOM 748 C CA . GLN A 1 95 ? 6.612 5.980 8.182 1.00 85.00 95 GLN A CA 1
ATOM 749 C C . GLN A 1 95 ? 7.755 6.284 9.164 1.00 85.00 95 GLN A C 1
ATOM 751 O O . GLN A 1 95 ? 8.908 6.440 8.761 1.00 85.00 95 GLN A O 1
ATOM 756 N N . LYS A 1 96 ? 7.462 6.373 10.469 1.00 87.81 96 LYS A N 1
ATOM 757 C CA . LYS A 1 96 ? 8.495 6.559 11.501 1.00 87.81 96 LYS A CA 1
ATOM 758 C C . LYS A 1 96 ? 9.419 5.345 11.605 1.00 87.81 96 LYS A C 1
ATOM 760 O O . LYS A 1 96 ? 10.627 5.532 11.723 1.00 87.81 96 LYS A O 1
ATOM 765 N N . GLN A 1 97 ? 8.873 4.131 11.548 1.00 85.19 97 GLN A N 1
ATOM 766 C CA . GLN A 1 97 ? 9.664 2.898 11.600 1.00 85.19 97 GLN A CA 1
ATOM 767 C C . GLN A 1 97 ? 10.596 2.778 10.390 1.00 85.19 97 GLN A C 1
ATOM 769 O O . GLN A 1 97 ? 11.780 2.509 10.572 1.00 85.19 97 GLN A O 1
ATOM 774 N N . LEU A 1 98 ? 10.115 3.094 9.183 1.00 84.12 98 LEU A N 1
ATOM 775 C CA . LEU A 1 98 ? 10.955 3.152 7.981 1.00 84.12 98 LEU A CA 1
ATOM 776 C C . LEU A 1 98 ? 12.155 4.093 8.136 1.00 84.12 98 LEU A C 1
ATOM 778 O O . LEU A 1 98 ? 13.277 3.739 7.770 1.00 84.12 98 LEU A O 1
ATOM 782 N N . ARG A 1 99 ? 11.942 5.290 8.700 1.00 79.94 99 ARG A N 1
ATOM 783 C CA . ARG A 1 99 ? 13.026 6.261 8.928 1.00 79.94 99 ARG A CA 1
ATOM 784 C C . ARG A 1 99 ? 14.083 5.718 9.887 1.00 79.94 99 ARG A C 1
ATOM 786 O O . ARG A 1 99 ? 15.269 5.875 9.621 1.00 79.94 99 ARG A O 1
ATOM 793 N N . LEU A 1 100 ? 13.662 5.051 10.962 1.00 81.75 100 LEU A N 1
ATOM 794 C CA . LEU A 1 100 ? 14.576 4.430 11.927 1.00 81.75 100 LEU A CA 1
ATOM 795 C C . LEU A 1 100 ? 15.357 3.266 11.307 1.00 81.75 100 LEU A C 1
ATOM 797 O O . LEU A 1 100 ? 16.568 3.179 11.482 1.00 81.75 100 LEU A O 1
ATOM 801 N N . GLN A 1 101 ? 14.686 2.402 10.544 1.00 77.62 101 GLN A N 1
ATOM 802 C CA . GLN A 1 101 ? 15.336 1.292 9.841 1.00 77.62 101 GLN A CA 1
ATOM 803 C C . GLN A 1 101 ? 16.353 1.786 8.807 1.00 77.62 101 GLN A C 1
ATOM 805 O O . GLN A 1 101 ? 17.437 1.220 8.692 1.00 77.62 101 GLN A O 1
ATOM 810 N N . THR A 1 102 ? 16.031 2.863 8.088 1.00 74.56 102 THR A N 1
ATOM 811 C CA . THR A 1 102 ? 16.948 3.481 7.120 1.00 74.56 102 THR A CA 1
ATOM 812 C C . THR A 1 102 ? 18.168 4.080 7.820 1.00 74.56 102 THR A C 1
ATOM 814 O O . THR A 1 102 ? 19.288 3.863 7.369 1.00 74.56 102 THR A O 1
ATOM 817 N N . ALA A 1 103 ? 17.974 4.766 8.952 1.00 70.19 103 ALA A N 1
ATOM 818 C CA . ALA A 1 103 ? 19.072 5.312 9.751 1.00 70.19 103 ALA A CA 1
ATOM 819 C C . ALA A 1 103 ? 19.984 4.215 10.332 1.00 70.19 103 ALA A C 1
ATOM 821 O O . ALA A 1 103 ? 21.200 4.379 10.350 1.00 70.19 103 ALA A O 1
ATOM 822 N N . ASN A 1 104 ? 19.419 3.080 10.755 1.00 65.25 104 ASN A N 1
ATOM 823 C CA . ASN A 1 104 ? 20.198 1.944 11.254 1.00 65.25 104 ASN A CA 1
ATOM 824 C C . ASN A 1 104 ? 20.951 1.187 10.152 1.00 65.25 104 ASN A C 1
ATOM 826 O O . ASN A 1 104 ? 21.985 0.607 10.446 1.00 65.25 104 ASN A O 1
ATOM 830 N N . LYS A 1 105 ? 20.472 1.197 8.900 1.00 60.94 105 LYS A N 1
ATOM 831 C CA . LYS A 1 105 ? 21.187 0.603 7.752 1.00 60.94 105 LYS A CA 1
ATOM 832 C C . LYS A 1 105 ? 22.440 1.383 7.329 1.00 60.94 105 LYS A C 1
ATOM 834 O O . LYS A 1 105 ? 23.216 0.862 6.538 1.00 60.94 105 LYS A O 1
ATOM 839 N N . MET A 1 106 ? 22.602 2.625 7.792 1.00 56.62 106 MET A N 1
ATOM 840 C CA . MET A 1 106 ? 23.757 3.487 7.498 1.00 56.62 106 MET A CA 1
ATOM 841 C C . MET A 1 106 ? 24.835 3.466 8.601 1.00 56.62 106 MET A C 1
ATOM 843 O O . MET A 1 106 ? 25.804 4.217 8.506 1.00 56.62 106 MET A O 1
ATOM 847 N N . ARG A 1 107 ? 24.660 2.647 9.645 1.00 46.22 107 ARG A N 1
ATOM 848 C CA . ARG A 1 107 ? 25.675 2.336 10.663 1.00 46.22 107 ARG A CA 1
ATOM 849 C C . ARG A 1 107 ? 26.259 0.957 10.408 1.00 46.22 107 ARG A C 1
ATOM 851 O O . ARG A 1 107 ? 27.452 0.796 10.729 1.00 46.22 107 ARG A O 1
#

pLDDT: mean 74.11, std 11.73, range [37.59, 87.81]

Secondary structure (DSSP, 8-state):
------EEE-SSEEEEE-TTT--EEEEEEE-SSSS--TT--S-SEEE-SS-EEE---S--GGG--SSS-----EEEEEEE-SSHHHHHHHHHHHHHHHHHHHHHTT-

Sequence (107 aa):
MVPYRRNTFKGNLLFANDELSGKRFFFLKEAPCS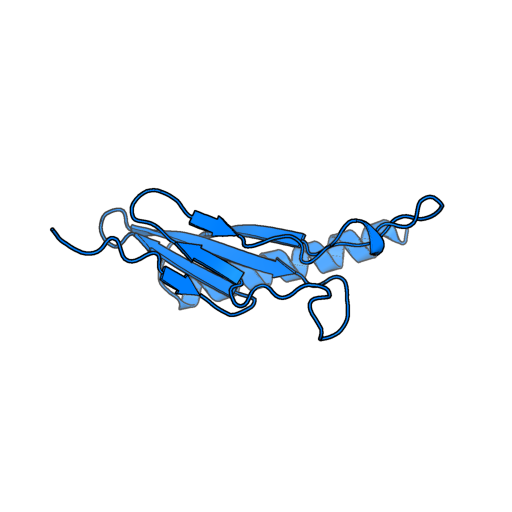STQLHYTGADFVADFSDFMVVGLGAVASDIREDDWTRLYGCVTGIYTGGEREALPALRKYQKQLRLQTANKMR